Protein AF-A0AA41N6X3-F1 (afdb_monomer_lite)

Structure (mmCIF, N/CA/C/O backbone):
data_AF-A0AA41N6X3-F1
#
_entry.id   AF-A0AA41N6X3-F1
#
loop_
_atom_site.group_PDB
_atom_site.id
_atom_site.type_symbol
_atom_site.label_atom_id
_atom_site.label_alt_id
_atom_site.label_comp_id
_atom_site.label_asym_id
_atom_site.label_entity_id
_atom_site.label_seq_id
_atom_site.pdbx_PDB_ins_code
_atom_site.Cartn_x
_atom_site.Cartn_y
_atom_site.Cartn_z
_atom_site.occupancy
_atom_site.B_iso_or_equiv
_atom_site.auth_seq_id
_atom_site.auth_comp_id
_atom_site.auth_asym_id
_atom_site.auth_atom_id
_atom_site.pdbx_PDB_model_num
ATOM 1 N N . MET A 1 1 ? 8.880 7.054 11.757 1.00 47.25 1 MET A N 1
ATOM 2 C CA . MET A 1 1 ? 7.415 7.061 11.945 1.00 47.25 1 MET A CA 1
ATOM 3 C C . MET A 1 1 ? 6.902 5.650 11.701 1.00 47.25 1 MET A C 1
ATOM 5 O O . MET A 1 1 ? 7.263 5.073 10.686 1.00 47.25 1 MET A O 1
ATOM 9 N N . LYS A 1 2 ? 6.158 5.059 12.640 1.00 58.69 2 LYS A N 1
ATOM 10 C CA . LYS A 1 2 ? 5.419 3.806 12.414 1.00 58.69 2 LYS A CA 1
ATOM 11 C C . LYS A 1 2 ? 3.946 4.178 12.371 1.00 58.69 2 LYS A C 1
ATOM 13 O O . LYS A 1 2 ? 3.469 4.774 13.335 1.00 58.69 2 LYS A O 1
ATOM 18 N N . PHE A 1 3 ? 3.249 3.845 11.290 1.00 67.50 3 PHE A N 1
ATOM 19 C CA . PHE A 1 3 ? 1.800 3.952 11.308 1.00 67.50 3 PHE A CA 1
ATOM 20 C C . PHE A 1 3 ? 1.239 2.961 12.330 1.00 67.50 3 PHE A C 1
ATOM 22 O O . PHE A 1 3 ? 1.681 1.814 12.404 1.00 67.50 3 PHE A O 1
ATOM 29 N N . ARG A 1 4 ? 0.276 3.418 13.126 1.00 76.62 4 ARG A N 1
ATOM 30 C CA . ARG A 1 4 ? -0.594 2.546 13.914 1.00 76.62 4 ARG A CA 1
ATOM 31 C C . ARG A 1 4 ? -1.922 2.463 13.175 1.00 76.62 4 ARG A C 1
ATOM 33 O O . ARG A 1 4 ? -2.883 3.085 13.603 1.00 76.62 4 ARG A O 1
ATOM 40 N N . LEU A 1 5 ? -1.897 1.800 12.017 1.00 84.75 5 LEU A N 1
ATOM 41 C CA . LEU A 1 5 ? -3.116 1.507 11.269 1.00 84.75 5 LEU A CA 1
ATOM 42 C C . LEU A 1 5 ? -3.892 0.406 11.984 1.00 84.75 5 LEU A C 1
ATOM 44 O O . LEU A 1 5 ? -3.303 -0.430 12.681 1.00 84.75 5 LEU A O 1
ATOM 48 N N . LEU A 1 6 ? -5.197 0.397 11.759 1.00 88.38 6 LEU A N 1
ATOM 49 C CA . LEU A 1 6 ? -6.065 -0.708 12.115 1.00 88.38 6 LEU A CA 1
ATOM 50 C C . LEU A 1 6 ? -5.604 -2.000 11.421 1.00 88.38 6 LEU A C 1
ATOM 52 O O . LEU A 1 6 ? -4.968 -2.003 10.356 1.00 88.38 6 LEU A O 1
ATOM 56 N N . GLN A 1 7 ? -5.909 -3.130 12.050 1.00 91.69 7 GLN A N 1
ATOM 57 C CA . GLN A 1 7 ? -5.546 -4.436 11.509 1.00 91.69 7 GLN A CA 1
ATOM 58 C C . GLN A 1 7 ? -6.335 -4.712 10.218 1.00 91.69 7 GLN A C 1
ATOM 60 O O . GLN A 1 7 ? -5.794 -5.243 9.248 1.00 91.69 7 GLN A O 1
ATOM 65 N N . GLU A 1 8 ? -7.575 -4.238 10.183 1.00 93.19 8 GLU A N 1
ATOM 66 C CA . GLU A 1 8 ? -8.502 -4.198 9.060 1.00 93.19 8 GLU A CA 1
ATOM 67 C C . GLU A 1 8 ? -7.897 -3.463 7.859 1.00 93.19 8 GLU A C 1
ATOM 69 O O . GLU A 1 8 ? -7.849 -4.021 6.761 1.00 93.19 8 GLU A O 1
ATOM 74 N N . THR A 1 9 ? -7.305 -2.281 8.076 1.00 93.94 9 THR A N 1
ATOM 75 C CA . THR A 1 9 ? -6.587 -1.521 7.038 1.00 93.94 9 THR A CA 1
ATOM 76 C C . THR A 1 9 ? -5.471 -2.356 6.409 1.00 93.94 9 THR A C 1
ATOM 78 O O . THR A 1 9 ? -5.280 -2.357 5.189 1.00 93.94 9 THR A O 1
ATOM 81 N N . THR A 1 10 ? -4.733 -3.108 7.227 1.00 91.62 10 THR A N 1
ATOM 82 C CA . THR A 1 10 ? -3.635 -3.960 6.747 1.00 91.62 10 THR A CA 1
ATOM 83 C C . THR A 1 10 ? -4.167 -5.153 5.948 1.00 91.62 10 THR A C 1
ATOM 85 O O . THR A 1 10 ? -3.625 -5.468 4.889 1.00 91.62 10 THR A O 1
ATOM 88 N N . TYR A 1 11 ? -5.259 -5.782 6.389 1.00 94.56 11 TYR A N 1
ATOM 89 C CA . TYR A 1 11 ? -5.902 -6.865 5.641 1.00 94.56 11 TYR A CA 1
ATOM 90 C C . TYR A 1 11 ? -6.476 -6.398 4.305 1.00 94.56 11 TYR A C 1
ATOM 92 O O . TYR A 1 11 ? -6.254 -7.049 3.283 1.00 94.56 11 TYR A O 1
ATOM 100 N N . MET A 1 12 ? -7.143 -5.243 4.285 1.00 93.81 12 MET A N 1
ATOM 101 C CA . MET A 1 12 ? -7.645 -4.647 3.050 1.00 93.81 12 MET A CA 1
ATOM 102 C C . MET A 1 12 ? -6.497 -4.290 2.100 1.00 93.81 12 MET A C 1
ATOM 104 O O . MET A 1 12 ? -6.594 -4.538 0.901 1.00 93.81 12 MET A O 1
ATOM 108 N N . THR A 1 13 ? -5.380 -3.782 2.629 1.00 94.31 13 THR A N 1
ATOM 109 C CA . THR A 1 13 ? -4.170 -3.515 1.837 1.00 94.31 13 THR A CA 1
ATOM 110 C C . THR A 1 13 ? -3.694 -4.774 1.109 1.00 94.31 13 THR A C 1
ATOM 112 O O . THR A 1 13 ? -3.482 -4.732 -0.101 1.00 94.31 13 THR A O 1
ATOM 115 N N . VAL A 1 14 ? -3.564 -5.903 1.817 1.00 94.50 14 VAL A N 1
ATOM 116 C CA . VAL A 1 14 ? -3.139 -7.182 1.218 1.00 94.50 14 VAL A CA 1
ATOM 117 C C . VAL A 1 14 ? -4.143 -7.655 0.167 1.00 94.50 14 VAL A C 1
ATOM 119 O O . VAL A 1 14 ? -3.741 -7.998 -0.940 1.00 94.50 14 VAL A O 1
ATOM 122 N N . ALA A 1 15 ? -5.445 -7.583 0.456 1.00 94.12 15 ALA A N 1
ATOM 123 C CA . ALA A 1 15 ? -6.487 -7.969 -0.495 1.00 94.12 15 ALA A CA 1
ATOM 124 C C . ALA A 1 15 ? -6.455 -7.134 -1.791 1.00 94.12 15 ALA A C 1
ATOM 126 O O . ALA A 1 15 ? -6.639 -7.674 -2.884 1.00 94.12 15 ALA A O 1
ATOM 127 N N . ILE A 1 16 ? -6.196 -5.824 -1.689 1.00 92.00 16 ILE A N 1
ATOM 128 C CA . ILE A 1 16 ? -6.040 -4.937 -2.851 1.00 92.00 16 ILE A CA 1
ATOM 129 C C . ILE A 1 16 ? -4.800 -5.329 -3.665 1.00 92.00 16 ILE A C 1
ATOM 131 O O . ILE A 1 16 ? -4.886 -5.404 -4.891 1.00 92.00 16 ILE A O 1
ATOM 135 N N . ILE A 1 17 ? -3.664 -5.590 -3.008 1.00 92.50 17 ILE A N 1
ATOM 136 C CA . ILE A 1 17 ? -2.417 -5.997 -3.678 1.00 92.50 17 ILE A CA 1
ATOM 137 C C . ILE A 1 17 ? -2.611 -7.321 -4.419 1.00 92.50 17 ILE A C 1
ATOM 139 O O . ILE A 1 17 ? -2.298 -7.398 -5.607 1.00 92.50 17 ILE A O 1
ATOM 143 N N . ASP A 1 18 ? -3.159 -8.335 -3.750 1.00 92.12 18 ASP A N 1
ATOM 144 C CA . ASP A 1 18 ? -3.354 -9.664 -4.332 1.00 92.12 18 ASP A CA 1
ATOM 145 C C . ASP A 1 18 ? -4.254 -9.597 -5.566 1.00 92.12 18 ASP A C 1
ATOM 147 O O . ASP A 1 18 ? -3.899 -10.112 -6.627 1.00 92.12 18 ASP A O 1
ATOM 151 N N . ARG A 1 19 ? -5.388 -8.890 -5.470 1.00 89.88 19 ARG A N 1
ATOM 152 C CA . ARG A 1 19 ? -6.299 -8.700 -6.606 1.00 89.88 19 ARG A CA 1
ATOM 153 C C . ARG A 1 19 ? -5.631 -7.950 -7.754 1.00 89.88 19 ARG A C 1
ATOM 155 O O . ARG A 1 19 ? -5.830 -8.285 -8.915 1.00 89.88 19 ARG A O 1
ATOM 162 N N . PHE A 1 20 ? -4.825 -6.943 -7.444 1.00 87.62 20 PHE A N 1
ATOM 163 C CA . PHE A 1 20 ? -4.119 -6.179 -8.459 1.00 87.62 20 PHE A CA 1
ATOM 164 C C . PHE A 1 20 ? -3.083 -7.019 -9.212 1.00 87.62 20 PHE A C 1
ATOM 166 O O . PHE A 1 20 ? -2.978 -6.916 -10.436 1.00 87.62 20 PHE A O 1
ATOM 173 N N . MET A 1 21 ? -2.341 -7.865 -8.495 1.00 88.69 21 MET A N 1
ATOM 174 C CA . MET A 1 21 ? -1.310 -8.732 -9.065 1.00 88.69 21 MET A CA 1
ATOM 175 C C . MET A 1 21 ? -1.879 -9.917 -9.855 1.00 88.69 21 MET A C 1
ATOM 177 O O . MET A 1 21 ? -1.173 -10.453 -10.706 1.00 88.69 21 MET A O 1
ATOM 181 N N . GLN A 1 22 ? -3.134 -10.312 -9.617 1.00 88.50 22 GLN A N 1
ATOM 182 C CA . GLN A 1 22 ? -3.804 -11.345 -10.418 1.00 88.50 22 GLN A CA 1
ATOM 183 C C . GLN A 1 22 ? -3.969 -10.922 -11.885 1.00 88.50 22 GLN A C 1
ATOM 185 O O . GLN A 1 22 ? -3.728 -11.729 -12.780 1.00 88.50 22 GLN A O 1
ATOM 190 N N . ASP A 1 23 ? -4.306 -9.653 -12.132 1.00 84.56 23 ASP A N 1
ATOM 191 C CA . ASP A 1 23 ? -4.596 -9.143 -13.480 1.00 84.56 23 ASP A CA 1
ATOM 192 C C . ASP A 1 23 ? -3.443 -8.323 -14.094 1.00 84.56 23 ASP A C 1
ATOM 194 O O . ASP A 1 23 ? -3.480 -7.973 -15.278 1.00 84.56 23 ASP A O 1
ATOM 198 N N . ASN A 1 24 ? -2.401 -8.000 -13.314 1.00 83.38 24 ASN A N 1
ATOM 199 C CA . ASN A 1 24 ? -1.302 -7.134 -13.745 1.00 83.38 24 ASN A CA 1
ATOM 200 C C . ASN A 1 24 ? 0.070 -7.723 -13.411 1.00 83.38 24 ASN A C 1
ATOM 202 O O . ASN A 1 24 ? 0.387 -8.017 -12.260 1.00 83.38 24 ASN A O 1
ATOM 206 N N . TYR A 1 25 ? 0.947 -7.784 -14.415 1.00 85.19 25 TYR A N 1
ATOM 207 C CA . TYR A 1 25 ? 2.358 -8.078 -14.189 1.00 85.19 25 TYR A CA 1
ATOM 208 C C . TYR A 1 25 ? 3.064 -6.855 -13.588 1.00 85.19 25 TYR A C 1
ATOM 210 O O . TYR A 1 25 ? 3.238 -5.834 -14.257 1.00 85.19 25 TYR A O 1
ATOM 218 N N . VAL A 1 26 ? 3.493 -6.965 -12.329 1.00 85.69 26 VAL A N 1
ATOM 219 C CA . VAL A 1 26 ? 4.185 -5.891 -11.605 1.00 85.69 26 VAL A CA 1
ATOM 220 C C . VAL A 1 26 ? 5.670 -6.236 -11.458 1.00 85.69 26 VAL A C 1
ATOM 222 O O . VAL A 1 26 ? 6.010 -7.217 -10.793 1.00 85.69 26 VAL A O 1
ATOM 225 N N . PRO A 1 27 ? 6.596 -5.438 -12.020 1.00 85.94 27 PRO A N 1
ATOM 226 C CA . PRO A 1 27 ? 8.019 -5.659 -11.805 1.00 85.94 27 PRO A CA 1
ATOM 227 C C . PRO A 1 27 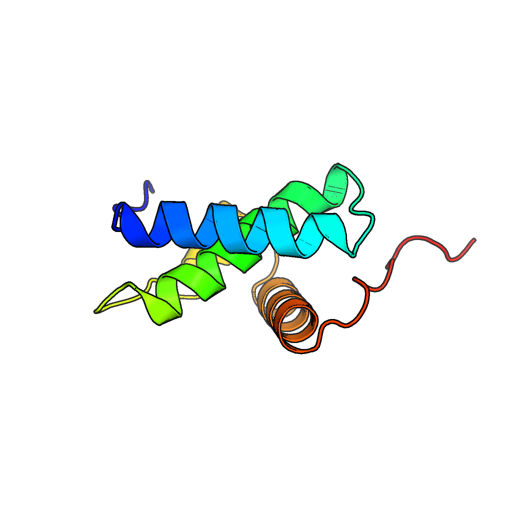? 8.392 -5.378 -10.345 1.00 85.94 27 PRO A C 1
ATOM 229 O O . PRO A 1 27 ? 7.852 -4.469 -9.719 1.00 85.94 27 PRO A O 1
ATOM 232 N N . LYS A 1 28 ? 9.401 -6.084 -9.818 1.00 85.88 28 LYS A N 1
ATOM 233 C CA . LYS A 1 28 ? 9.854 -5.954 -8.417 1.00 85.88 28 LYS A CA 1
ATOM 234 C C . LYS A 1 28 ? 10.100 -4.503 -7.976 1.00 85.88 28 LYS A C 1
ATOM 236 O O . LYS A 1 28 ? 9.787 -4.147 -6.847 1.00 85.88 28 LYS A O 1
ATOM 241 N N . LYS A 1 29 ? 10.616 -3.660 -8.880 1.00 84.38 29 LYS A N 1
ATOM 242 C CA . LYS A 1 29 ? 10.875 -2.228 -8.639 1.00 84.38 29 LYS A CA 1
ATOM 243 C C . LYS A 1 29 ? 9.606 -1.410 -8.347 1.00 84.38 29 LYS A C 1
ATOM 245 O O . LYS A 1 29 ? 9.702 -0.358 -7.738 1.00 84.38 29 LYS A O 1
ATOM 250 N N . MET A 1 30 ? 8.439 -1.887 -8.777 1.00 85.50 30 MET A N 1
ATOM 251 C CA . MET A 1 30 ? 7.143 -1.223 -8.603 1.00 85.50 30 MET A CA 1
ATOM 252 C C . MET A 1 30 ? 6.327 -1.803 -7.441 1.00 85.50 30 MET A C 1
ATOM 254 O O . MET A 1 30 ? 5.323 -1.209 -7.065 1.00 85.50 30 MET A O 1
ATOM 258 N N . LEU A 1 31 ? 6.749 -2.921 -6.834 1.00 88.25 31 LEU A N 1
ATOM 259 C CA . LEU A 1 31 ? 6.006 -3.552 -5.732 1.00 88.25 31 LEU A CA 1
ATOM 260 C C . LEU A 1 31 ? 5.868 -2.637 -4.512 1.00 88.25 31 LEU A C 1
ATOM 262 O O . LEU A 1 31 ? 4.816 -2.623 -3.882 1.00 88.25 31 LEU A O 1
ATOM 266 N N . GLN A 1 32 ? 6.893 -1.840 -4.198 1.00 89.50 32 GLN A N 1
ATOM 267 C CA . GLN A 1 32 ? 6.812 -0.874 -3.100 1.00 89.50 32 GLN A CA 1
ATOM 268 C C . GLN A 1 32 ? 5.776 0.217 -3.396 1.00 89.50 32 GLN A C 1
ATOM 270 O O . GLN A 1 32 ? 4.948 0.513 -2.541 1.00 89.50 32 GLN A O 1
ATOM 275 N N . LEU A 1 33 ? 5.765 0.759 -4.620 1.00 88.69 33 LEU A N 1
ATOM 276 C CA . LEU A 1 33 ? 4.773 1.750 -5.044 1.00 88.69 33 LEU A CA 1
ATOM 277 C C . LEU A 1 33 ? 3.352 1.174 -4.983 1.00 88.69 33 LEU A C 1
ATOM 279 O O . LEU A 1 33 ? 2.456 1.821 -4.449 1.00 88.69 33 LEU A O 1
ATOM 283 N N . VAL A 1 34 ? 3.157 -0.047 -5.486 1.00 90.50 34 VAL A N 1
ATOM 284 C CA . VAL A 1 34 ? 1.889 -0.795 -5.419 1.00 90.50 34 VAL A CA 1
ATOM 285 C C . VAL A 1 34 ? 1.448 -0.978 -3.968 1.00 90.50 34 VAL A C 1
ATOM 287 O O . VAL A 1 34 ? 0.304 -0.675 -3.648 1.00 90.50 34 VAL A O 1
ATOM 290 N N . GLY A 1 35 ? 2.352 -1.392 -3.079 1.00 91.94 35 GLY A N 1
ATOM 291 C CA . GLY A 1 35 ? 2.049 -1.585 -1.661 1.00 91.94 35 GLY A CA 1
ATOM 292 C C . GLY A 1 35 ? 1.661 -0.290 -0.947 1.00 91.94 35 GLY A C 1
ATOM 293 O O . GLY A 1 35 ? 0.658 -0.254 -0.241 1.00 91.94 35 GLY A O 1
ATOM 294 N N . VAL A 1 36 ? 2.406 0.794 -1.175 1.00 92.38 36 VAL A N 1
ATOM 295 C CA . VAL A 1 36 ? 2.124 2.114 -0.580 1.00 92.38 36 VAL A CA 1
ATOM 296 C C . VAL A 1 36 ? 0.820 2.693 -1.127 1.00 92.38 36 VAL A C 1
ATOM 298 O O . VAL A 1 36 ? 0.040 3.272 -0.377 1.00 92.38 36 VAL A O 1
ATOM 301 N N . THR A 1 37 ? 0.543 2.488 -2.414 1.00 91.81 37 THR A N 1
ATOM 302 C CA . THR A 1 37 ? -0.706 2.912 -3.062 1.00 91.81 37 THR A CA 1
ATOM 303 C C . THR A 1 37 ? -1.903 2.132 -2.526 1.00 91.81 37 THR A C 1
ATOM 305 O O . THR A 1 37 ? -2.910 2.733 -2.163 1.00 91.81 37 THR A O 1
ATOM 308 N N . ALA A 1 38 ? -1.792 0.807 -2.421 1.00 92.94 38 ALA A N 1
ATOM 309 C CA . ALA A 1 38 ? -2.829 -0.041 -1.843 1.00 92.94 38 ALA A CA 1
ATOM 310 C C . ALA A 1 38 ? -3.108 0.328 -0.380 1.00 92.94 38 ALA A C 1
ATOM 312 O O . ALA A 1 38 ? -4.267 0.428 0.012 1.00 92.94 38 ALA A O 1
ATOM 313 N N . MET A 1 39 ? -2.060 0.606 0.400 1.00 92.69 39 MET A N 1
ATOM 314 C CA . MET A 1 39 ? -2.182 1.034 1.795 1.00 92.69 39 MET A CA 1
ATOM 315 C C . MET A 1 39 ? -2.817 2.418 1.925 1.00 92.69 39 MET A C 1
ATOM 317 O O . MET A 1 39 ? -3.667 2.627 2.788 1.00 92.69 39 MET A O 1
ATOM 321 N N . PHE A 1 40 ? -2.457 3.352 1.042 1.00 91.94 40 PHE A N 1
ATOM 322 C CA . PHE A 1 40 ? -3.091 4.665 0.973 1.00 91.94 40 PHE A CA 1
ATOM 323 C C . PHE A 1 40 ? -4.593 4.529 0.705 1.00 91.94 40 PHE A C 1
ATOM 325 O O . PHE A 1 40 ? -5.392 5.098 1.446 1.00 91.94 40 PHE A O 1
ATOM 332 N N . ILE A 1 41 ? -4.979 3.720 -0.289 1.00 91.44 41 ILE A N 1
ATOM 333 C CA . ILE A 1 41 ? -6.385 3.447 -0.608 1.00 91.44 41 ILE A CA 1
ATOM 334 C C . ILE A 1 41 ? -7.089 2.814 0.596 1.00 91.44 41 ILE A C 1
ATOM 336 O O . ILE A 1 41 ? -8.088 3.360 1.051 1.00 91.44 41 ILE A O 1
ATOM 340 N N . ALA A 1 42 ? -6.555 1.722 1.150 1.00 93.31 42 ALA A N 1
ATOM 341 C CA . ALA A 1 42 ? -7.142 1.027 2.296 1.00 93.31 42 ALA A CA 1
ATOM 342 C C . ALA A 1 42 ? -7.337 1.957 3.500 1.00 93.31 42 ALA A C 1
ATOM 344 O O . ALA A 1 42 ? -8.396 1.945 4.122 1.00 93.31 42 ALA A O 1
ATOM 345 N N . SER A 1 43 ? -6.360 2.827 3.783 1.00 93.12 43 SER A N 1
ATOM 346 C CA . SER A 1 43 ? -6.467 3.777 4.892 1.00 93.12 43 SER A CA 1
ATOM 347 C C . SER A 1 43 ? -7.645 4.734 4.718 1.00 93.12 43 SER A C 1
ATOM 349 O O . SER A 1 43 ? -8.333 5.018 5.687 1.00 93.12 43 SER A O 1
ATOM 351 N N . LYS A 1 44 ? -7.943 5.179 3.487 1.00 90.06 44 LYS A N 1
ATOM 352 C CA . LYS A 1 44 ? -9.093 6.056 3.207 1.00 90.06 44 LYS A CA 1
ATOM 353 C C . LYS A 1 44 ? -10.446 5.371 3.413 1.00 90.06 44 LYS A C 1
ATOM 355 O O . LYS A 1 44 ? -11.430 6.086 3.569 1.00 90.06 44 LYS A O 1
ATOM 360 N N . TYR A 1 45 ? -10.497 4.040 3.382 1.00 90.25 45 TYR A N 1
ATOM 361 C CA . TYR A 1 45 ? -11.727 3.275 3.591 1.00 90.25 45 TYR A CA 1
ATOM 362 C C . TYR A 1 45 ? -11.938 2.868 5.050 1.00 90.25 45 TYR A C 1
ATOM 364 O O . 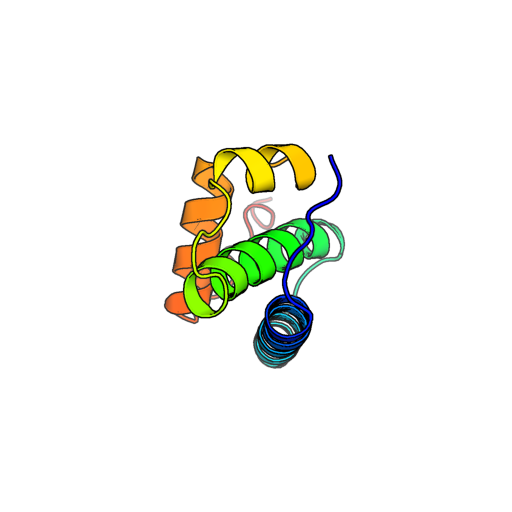TYR A 1 45 ? -13.066 2.932 5.526 1.00 90.25 45 TYR A O 1
ATOM 372 N N . GLU A 1 46 ? -10.878 2.452 5.742 1.00 92.00 46 GLU A N 1
ATOM 373 C CA . GLU A 1 46 ? -10.979 1.833 7.073 1.00 92.00 46 GLU A CA 1
ATOM 374 C C . GLU A 1 46 ? -10.687 2.807 8.226 1.00 92.00 46 GLU A C 1
ATOM 376 O O . GLU A 1 46 ? -11.260 2.686 9.307 1.00 92.00 46 GLU A O 1
ATOM 381 N N . GLU A 1 47 ? -9.814 3.800 8.032 1.00 89.56 47 GLU A N 1
ATOM 382 C CA . GLU A 1 47 ? -9.445 4.716 9.113 1.00 89.56 47 GLU A CA 1
ATOM 383 C C . GLU A 1 47 ? -10.482 5.833 9.273 1.00 89.56 47 GLU A C 1
ATOM 385 O O . GLU A 1 47 ? -10.828 6.527 8.316 1.00 89.56 47 GLU A O 1
ATOM 390 N N . MET A 1 48 ? -10.896 6.102 10.517 1.00 90.75 48 MET A N 1
ATOM 391 C CA . MET A 1 48 ? -11.719 7.279 10.833 1.00 90.75 48 MET A CA 1
ATOM 392 C C . MET A 1 48 ? -10.981 8.588 10.505 1.00 90.75 48 MET A C 1
ATOM 394 O O . MET A 1 48 ? -11.592 9.565 10.073 1.00 90.75 48 MET A O 1
ATOM 398 N N . TYR A 1 49 ? -9.658 8.592 10.700 1.00 89.31 49 TYR A N 1
ATOM 399 C CA . TYR A 1 49 ? -8.766 9.707 10.391 1.00 89.31 49 TYR A CA 1
ATOM 400 C C . TYR A 1 49 ? -7.558 9.187 9.603 1.00 89.31 49 TYR A C 1
ATOM 402 O O . TYR A 1 49 ? -6.514 8.892 10.190 1.00 89.31 49 TYR A O 1
ATOM 410 N N . PRO A 1 50 ? -7.691 9.026 8.277 1.00 88.00 50 PRO A N 1
ATOM 411 C CA . PRO A 1 50 ? -6.624 8.470 7.462 1.00 88.00 50 PRO A CA 1
ATOM 412 C C . PRO A 1 50 ? -5.412 9.408 7.415 1.00 88.00 50 PRO A C 1
ATOM 414 O O . PRO A 1 50 ? -5.608 10.623 7.299 1.00 88.00 50 PRO A O 1
ATOM 417 N N . PRO A 1 51 ? -4.174 8.875 7.398 1.00 87.88 51 PRO A N 1
ATOM 418 C CA . PRO A 1 51 ? -2.980 9.692 7.224 1.00 87.88 51 PRO A CA 1
ATOM 419 C C . PRO A 1 51 ? -3.006 10.490 5.915 1.00 87.88 51 PRO A C 1
ATOM 421 O O . PRO A 1 51 ? -3.740 10.179 4.958 1.00 87.88 51 PRO A O 1
ATOM 424 N N . GLU A 1 52 ? -2.190 11.537 5.863 1.00 88.62 52 GLU A N 1
ATOM 425 C CA . GLU A 1 52 ? -2.089 12.358 4.668 1.00 88.62 52 GLU A CA 1
ATOM 426 C C . GLU A 1 52 ? -1.260 11.657 3.596 1.00 88.62 52 GLU A C 1
ATOM 428 O O . GLU A 1 52 ? -0.386 10.832 3.863 1.00 88.62 52 GLU A O 1
ATOM 433 N N . ILE A 1 53 ? -1.501 12.017 2.335 1.00 86.62 53 ILE A N 1
ATOM 434 C CA . ILE A 1 53 ? -0.732 11.468 1.214 1.00 86.62 53 ILE A CA 1
ATOM 435 C C . ILE A 1 53 ? 0.774 11.748 1.351 1.00 86.62 53 ILE A C 1
ATOM 437 O O . ILE A 1 53 ? 1.588 10.957 0.880 1.00 86.62 53 ILE A O 1
ATOM 441 N N . GLY A 1 54 ? 1.143 12.846 2.024 1.00 85.62 54 GLY A N 1
ATOM 442 C CA . GLY A 1 54 ? 2.529 13.194 2.332 1.00 85.62 54 GLY A CA 1
ATOM 443 C C . GLY A 1 54 ? 3.222 12.166 3.228 1.00 85.62 54 GLY A C 1
ATOM 444 O O . GLY A 1 54 ? 4.383 11.841 2.985 1.00 85.62 54 GLY A O 1
ATOM 445 N N . ASP A 1 55 ? 2.504 11.584 4.192 1.00 87.00 55 ASP A N 1
ATOM 446 C CA . ASP A 1 55 ? 3.053 10.565 5.093 1.00 87.00 55 ASP A CA 1
ATOM 447 C C . ASP A 1 55 ? 3.383 9.276 4.332 1.00 87.00 55 ASP A C 1
ATOM 449 O O . ASP A 1 55 ? 4.441 8.669 4.517 1.00 87.00 55 ASP A O 1
ATOM 453 N N . PHE A 1 56 ? 2.491 8.875 3.423 1.00 85.62 56 PHE A N 1
ATOM 454 C CA . PHE A 1 56 ? 2.694 7.710 2.564 1.00 85.62 56 PHE A CA 1
ATOM 455 C C . PHE A 1 56 ? 3.789 7.942 1.520 1.00 85.62 56 PHE A C 1
ATOM 457 O O . PHE A 1 56 ? 4.606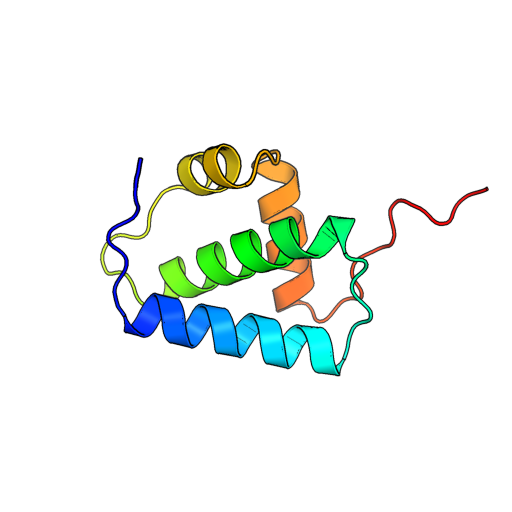 7.053 1.291 1.00 85.62 56 PHE A O 1
ATOM 464 N N . ALA A 1 57 ? 3.845 9.135 0.922 1.00 86.75 57 ALA A N 1
ATOM 465 C CA . ALA A 1 57 ? 4.899 9.536 -0.007 1.00 86.75 57 ALA A CA 1
ATOM 466 C C . ALA A 1 57 ? 6.289 9.472 0.649 1.00 86.75 57 ALA A C 1
ATOM 468 O O . ALA A 1 57 ? 7.223 8.911 0.075 1.00 86.75 57 ALA A O 1
ATOM 469 N N . PHE A 1 58 ? 6.399 9.965 1.886 1.00 84.75 58 PHE A N 1
ATOM 470 C CA . PHE A 1 58 ? 7.636 9.922 2.660 1.00 84.75 58 PHE A CA 1
ATOM 471 C C . PHE A 1 58 ? 8.090 8.487 2.966 1.00 84.75 58 PHE A C 1
ATOM 473 O O . PHE A 1 58 ? 9.266 8.168 2.831 1.00 84.75 58 PHE A O 1
ATOM 480 N N . ILE A 1 59 ? 7.168 7.598 3.349 1.00 83.12 59 ILE A N 1
ATOM 481 C CA . ILE A 1 59 ? 7.498 6.197 3.670 1.00 83.12 59 ILE A CA 1
ATOM 482 C C . ILE A 1 59 ? 7.787 5.371 2.414 1.00 83.12 59 ILE A C 1
ATOM 484 O O . ILE A 1 59 ? 8.608 4.453 2.444 1.00 83.12 59 ILE A O 1
ATOM 488 N N . GLY A 1 60 ? 7.112 5.682 1.312 1.00 79.94 60 GLY A N 1
ATOM 489 C CA . GLY A 1 60 ? 7.301 5.007 0.038 1.00 79.94 60 GLY A CA 1
ATOM 490 C C . GLY A 1 60 ? 8.525 5.462 -0.746 1.00 79.94 60 GLY A C 1
ATOM 491 O O . GLY A 1 60 ? 8.831 4.810 -1.737 1.00 79.94 60 GLY A O 1
ATOM 492 N N . ASP A 1 61 ? 9.194 6.541 -0.324 1.00 84.06 61 ASP A N 1
ATOM 493 C CA . ASP A 1 61 ? 10.232 7.238 -1.099 1.00 84.06 61 ASP A CA 1
ATOM 494 C C . ASP A 1 61 ? 9.755 7.572 -2.529 1.00 84.06 61 ASP A C 1
ATOM 496 O O . ASP A 1 61 ? 10.442 7.379 -3.531 1.00 84.06 61 ASP A O 1
ATOM 500 N N . VAL A 1 62 ? 8.496 8.016 -2.635 1.00 82.12 62 VAL A N 1
ATOM 501 C CA . VAL A 1 62 ? 7.821 8.334 -3.902 1.00 82.12 62 VAL A CA 1
ATOM 502 C C . VAL A 1 62 ? 7.161 9.702 -3.821 1.00 82.12 62 VAL A C 1
ATOM 504 O O . VAL A 1 62 ? 6.685 10.124 -2.773 1.00 82.12 62 VAL A O 1
ATOM 507 N N . GLY A 1 63 ? 7.078 10.413 -4.945 1.00 82.81 63 GLY A N 1
ATOM 508 C CA . GLY A 1 63 ? 6.385 11.701 -4.985 1.00 82.81 63 GLY A CA 1
ATOM 509 C C . GLY A 1 63 ? 4.874 11.553 -4.770 1.00 82.81 63 GLY A C 1
ATOM 510 O O . GLY A 1 63 ? 4.243 10.682 -5.369 1.00 82.81 63 GLY A O 1
ATOM 511 N N . ALA A 1 64 ? 4.260 12.457 -3.998 1.00 80.94 64 ALA A N 1
ATOM 512 C CA . ALA A 1 64 ? 2.809 12.459 -3.753 1.00 80.94 64 ALA A CA 1
ATOM 513 C C . ALA A 1 64 ? 1.973 12.508 -5.051 1.00 80.94 64 ALA A C 1
ATOM 515 O O . ALA A 1 64 ? 0.914 11.891 -5.143 1.00 80.94 64 ALA A O 1
ATOM 516 N N . ALA A 1 65 ? 2.474 13.184 -6.092 1.00 82.81 65 ALA A N 1
ATOM 517 C CA . ALA A 1 65 ? 1.849 13.187 -7.415 1.00 82.81 65 ALA A CA 1
ATOM 518 C C . ALA A 1 65 ? 1.879 11.800 -8.088 1.00 82.81 65 ALA A C 1
ATOM 520 O O . ALA A 1 65 ? 0.894 11.386 -8.697 1.00 82.81 65 ALA A O 1
ATOM 521 N N . VAL A 1 66 ? 2.985 11.060 -7.949 1.00 84.50 66 VAL A N 1
ATOM 522 C CA . VAL A 1 66 ? 3.121 9.688 -8.467 1.00 84.50 66 VAL A CA 1
ATOM 523 C C . VAL A 1 66 ? 2.158 8.757 -7.736 1.00 84.50 66 VAL A C 1
ATOM 525 O O . VAL A 1 66 ? 1.469 7.971 -8.379 1.00 84.50 66 VAL A O 1
ATOM 528 N N . LEU A 1 67 ? 2.054 8.904 -6.414 1.00 85.75 67 LEU A N 1
ATOM 529 C CA . LEU A 1 67 ? 1.132 8.137 -5.580 1.00 85.75 67 LEU A CA 1
ATOM 530 C C . LEU A 1 67 ? -0.337 8.372 -5.976 1.00 85.75 67 LEU A C 1
ATOM 532 O O . LEU A 1 67 ? -1.081 7.413 -6.163 1.00 85.75 67 LEU A O 1
ATOM 536 N N . ASN A 1 68 ? -0.742 9.626 -6.199 1.00 84.06 68 ASN A N 1
ATOM 537 C CA . ASN A 1 68 ? -2.091 9.948 -6.683 1.00 84.06 68 ASN A CA 1
ATOM 538 C C . ASN A 1 68 ? -2.384 9.335 -8.059 1.00 84.06 68 ASN A C 1
ATOM 540 O O . ASN A 1 68 ? -3.447 8.752 -8.269 1.00 84.06 68 ASN A O 1
ATOM 544 N N . ASN A 1 69 ? -1.439 9.425 -8.995 1.00 84.38 69 ASN A N 1
ATOM 545 C CA . ASN A 1 69 ? -1.603 8.831 -10.321 1.00 84.38 69 ASN A CA 1
ATOM 546 C C . ASN A 1 69 ? -1.689 7.298 -10.259 1.00 84.38 69 ASN A C 1
ATOM 548 O O . ASN A 1 69 ? -2.514 6.705 -10.954 1.00 84.38 69 ASN A O 1
ATOM 552 N N . ALA A 1 70 ? -0.884 6.660 -9.407 1.00 83.94 70 ALA A N 1
ATOM 553 C CA . ALA A 1 70 ? -0.942 5.221 -9.176 1.00 83.94 70 ALA A CA 1
ATOM 554 C C . ALA A 1 70 ? -2.289 4.808 -8.562 1.00 83.94 70 ALA A C 1
ATOM 556 O O . ALA A 1 70 ? -2.915 3.866 -9.044 1.00 83.94 70 ALA A O 1
ATOM 557 N N . ALA A 1 71 ? -2.795 5.554 -7.574 1.00 82.94 71 ALA A N 1
ATOM 558 C CA . ALA A 1 71 ? -4.105 5.296 -6.977 1.00 82.94 71 ALA A CA 1
ATOM 559 C C . ALA A 1 71 ? -5.232 5.380 -8.020 1.00 82.94 71 ALA A C 1
ATOM 561 O O . ALA A 1 71 ? -6.116 4.524 -8.060 1.00 82.94 71 ALA A O 1
ATOM 562 N N . LEU A 1 72 ? -5.165 6.357 -8.931 1.00 82.44 72 LEU A N 1
ATOM 563 C CA . LEU A 1 72 ? -6.104 6.456 -10.050 1.00 82.44 72 LEU A CA 1
ATOM 564 C C . LEU A 1 72 ? -6.014 5.253 -10.998 1.00 82.44 72 LEU A C 1
ATOM 566 O O . LEU A 1 72 ? -7.047 4.808 -11.493 1.00 82.44 72 LEU A O 1
ATOM 570 N N . GLN A 1 73 ? -4.820 4.714 -11.257 1.00 79.06 73 GLN A N 1
ATOM 571 C CA . GLN A 1 73 ? -4.662 3.516 -12.092 1.00 79.06 73 GLN A CA 1
ATOM 572 C C . GLN A 1 73 ? -5.246 2.265 -11.429 1.00 79.06 73 GLN A C 1
ATOM 574 O O . GLN A 1 73 ? -5.922 1.492 -12.108 1.00 79.06 73 GLN A O 1
ATOM 579 N N . PHE A 1 74 ? -5.081 2.119 -10.111 1.00 78.88 74 PHE A N 1
ATOM 580 C CA . PHE A 1 74 ? -5.717 1.053 -9.330 1.00 78.88 74 PHE A CA 1
ATOM 581 C C . PHE A 1 74 ? -7.243 1.102 -9.438 1.00 78.88 74 PHE A C 1
ATOM 583 O O . PHE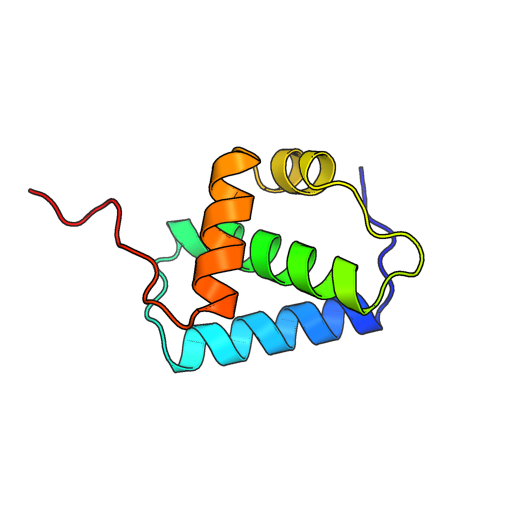 A 1 74 ? -7.871 0.088 -9.726 1.00 78.88 74 PHE A O 1
ATOM 590 N N . VAL A 1 75 ? -7.842 2.286 -9.262 1.00 76.56 75 VAL A N 1
ATOM 591 C CA . VAL A 1 75 ? -9.304 2.459 -9.340 1.00 76.56 75 VAL A CA 1
ATOM 592 C C . VAL A 1 75 ? -9.823 2.270 -10.767 1.00 76.56 75 VAL A C 1
ATOM 594 O O . VAL A 1 75 ? -10.913 1.742 -10.968 1.00 76.56 75 VAL A O 1
ATOM 597 N N . ARG A 1 76 ? -9.052 2.685 -11.776 1.00 77.25 76 ARG A N 1
ATOM 598 C CA . ARG A 1 76 ? -9.444 2.574 -13.189 1.00 77.25 76 ARG A CA 1
ATOM 599 C C . ARG A 1 76 ? -9.224 1.182 -13.782 1.00 77.25 76 ARG A C 1
ATOM 601 O O . ARG A 1 76 ? -9.608 0.975 -14.929 1.00 77.25 76 ARG A O 1
ATOM 608 N N 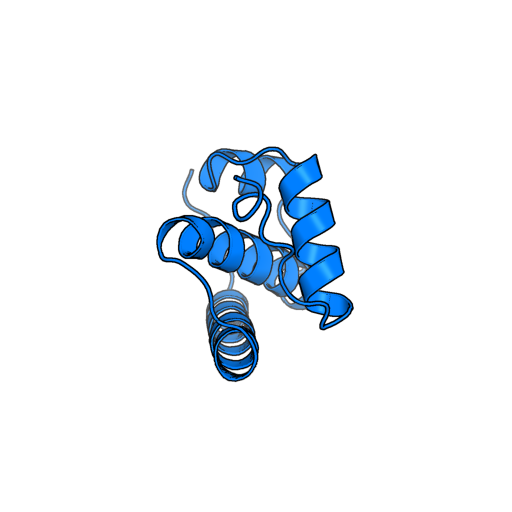. GLY A 1 77 ? -8.582 0.258 -13.059 1.00 65.31 77 GLY A N 1
ATOM 609 C CA . GLY A 1 77 ? -8.171 -1.043 -13.603 1.00 65.31 77 GLY A CA 1
ATOM 610 C C . GLY A 1 77 ? -7.247 -0.916 -14.822 1.00 65.31 77 GLY A C 1
ATOM 611 O O . GLY A 1 77 ? -7.133 -1.838 -15.626 1.00 65.31 77 GLY A O 1
ATOM 612 N N . ALA A 1 78 ? -6.625 0.251 -15.004 1.00 58.75 78 ALA A N 1
ATOM 613 C CA . ALA A 1 78 ? -5.754 0.517 -16.133 1.00 58.75 78 ALA A CA 1
ATOM 614 C C . ALA A 1 78 ? -4.375 -0.059 -15.813 1.00 58.75 78 ALA A C 1
ATOM 616 O O . ALA A 1 78 ? -3.833 0.221 -14.742 1.00 58.75 78 ALA A O 1
ATOM 617 N N . ARG A 1 79 ? -3.815 -0.845 -16.746 1.00 55.75 79 ARG A N 1
ATOM 618 C CA . ARG A 1 79 ? -2.449 -1.383 -16.653 1.00 55.75 79 ARG A CA 1
ATOM 619 C C . ARG A 1 79 ? -1.516 -0.290 -16.150 1.00 55.75 79 ARG A C 1
ATOM 621 O O . ARG A 1 79 ? -1.527 0.805 -16.718 1.00 55.75 79 ARG A O 1
ATOM 628 N N . VAL A 1 80 ? -0.711 -0.596 -15.128 1.00 54.78 80 VAL A N 1
ATOM 629 C CA . VAL A 1 80 ? 0.361 0.307 -14.696 1.00 54.78 80 VAL A CA 1
ATOM 630 C C . VAL A 1 80 ? 1.183 0.615 -15.920 1.00 54.78 80 VAL A C 1
ATOM 632 O O . VAL A 1 80 ? 1.846 -0.274 -16.455 1.00 54.78 80 VAL A O 1
ATOM 635 N N . ALA A 1 81 ? 1.061 1.842 -16.421 1.00 47.00 81 ALA A N 1
ATOM 636 C CA . ALA A 1 81 ? 1.786 2.239 -17.604 1.00 47.00 81 ALA A CA 1
ATOM 637 C C . ALA A 1 81 ? 3.265 2.081 -17.266 1.00 47.00 81 ALA A C 1
ATOM 639 O O . ALA A 1 81 ? 3.802 2.764 -16.392 1.00 47.00 81 ALA A O 1
ATOM 640 N N . SER A 1 82 ? 3.896 1.120 -17.932 1.00 41.53 82 SER A N 1
ATOM 641 C CA . SER A 1 82 ? 5.324 0.899 -17.917 1.00 41.53 82 SER A CA 1
ATOM 642 C C . SER A 1 82 ? 6.004 2.17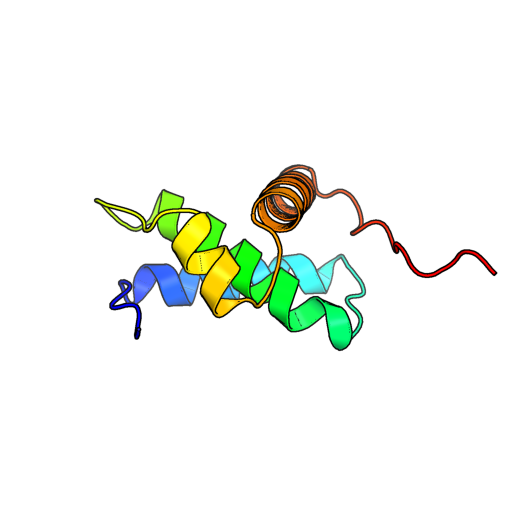3 -18.409 1.00 41.53 82 SER A C 1
ATOM 644 O O . SER A 1 82 ? 6.251 2.332 -19.603 1.00 41.53 82 SER A O 1
ATOM 646 N N . ALA A 1 83 ? 6.354 3.077 -17.495 1.00 46.53 83 ALA A N 1
ATOM 647 C CA . ALA A 1 83 ? 7.289 4.173 -17.745 1.00 46.53 83 ALA A CA 1
ATOM 648 C C . ALA A 1 83 ? 8.733 3.638 -17.899 1.00 46.53 83 ALA A C 1
ATOM 650 O O . ALA A 1 83 ? 9.675 4.166 -17.322 1.00 46.53 83 ALA A O 1
ATOM 651 N N . GLY A 1 84 ? 8.902 2.531 -18.630 1.00 45.09 84 GLY A N 1
ATOM 652 C CA . GLY A 1 84 ? 10.153 1.782 -18.729 1.00 45.09 84 GLY A CA 1
ATOM 653 C C . GLY A 1 84 ? 10.171 0.702 -19.814 1.00 45.09 84 GLY A C 1
ATOM 654 O O . GLY A 1 84 ? 10.890 -0.277 -19.668 1.00 45.09 84 GLY A O 1
ATOM 655 N N . GLN A 1 85 ? 9.379 0.859 -20.877 1.00 39.16 85 GLN A N 1
ATOM 656 C CA . GLN A 1 85 ? 9.559 0.136 -22.144 1.00 39.16 85 GLN A CA 1
ATOM 657 C C . GLN A 1 85 ? 9.422 1.131 -23.303 1.00 39.16 85 GLN A C 1
ATOM 659 O O . GLN A 1 85 ? 8.508 1.074 -24.117 1.00 39.16 85 GLN A O 1
ATOM 664 N N . ALA A 1 86 ? 10.331 2.100 -23.332 1.00 35.41 86 ALA A N 1
ATOM 665 C CA . ALA A 1 86 ? 10.658 2.849 -24.532 1.00 35.41 86 ALA A CA 1
ATOM 666 C C . ALA A 1 86 ? 12.187 2.853 -24.636 1.00 35.41 86 ALA A C 1
ATOM 668 O O . ALA A 1 86 ? 12.832 3.544 -23.853 1.00 35.41 86 ALA A O 1
ATOM 669 N N . ALA A 1 87 ? 12.678 2.059 -25.597 1.00 31.33 87 ALA A N 1
ATOM 670 C CA . ALA A 1 87 ? 14.064 1.898 -26.059 1.00 31.33 87 ALA A CA 1
ATOM 671 C C . ALA A 1 87 ? 15.070 1.269 -25.077 1.00 31.33 87 ALA A C 1
ATOM 673 O O . ALA A 1 87 ? 15.391 1.877 -24.035 1.00 31.33 87 ALA A O 1
#

InterPro domains:
  IPR006671 Cyclin, N-terminal [PF00134] (2-61)
  IPR013763 Cyclin-like domain [SM00385] (1-76)
  IPR036915 Cyclin-like superfamily [SSF47954] (2-62)
  IPR039361 Cyclin [PTHR10177] (1-61)

Sequence (87 aa):
MKFRLLQETTYMTVAIIDRFMQDNYVPKKMLQLVGVTAMFIASKYEEMYPPEIGDFAFIGDVGAAVLNNAALQFVRGARVASAGQAA

Organism: Sciurus carolinensis (NCBI:txid30640)

Radius of gyration: 12.78 Å; chains: 1; bounding box: 26×24×40 Å

pLDDT: mean 81.43, std 15.18, range [31.33, 94.56]

Secondary structure (DSSP, 8-state):
------HHHHHHHHHHHHHHHHHS---GGGHHHHHHHHHHHHHHHH-SSPPPHHHHHHHHTS-HHHHHHHHHHHHHT-----TT---

Foldseek 3Di:
DDDPDDPQLVVQLVVLLVVLVVLADDPPVCSLLSSLLSSQVSQVVRPPDRDDLVVSCVVSVHDSVSSVVVNVCSVVVNHPPPPPPDD